Protein AF-A0A6G0I2S1-F1 (afdb_monomer)

Sequence (159 aa):
MVYVWTHRKRPMKTARWWSAAILLLGLAALGTDGRPNKEEFRSPPYRPVVRFRHKQDGIPESLRIKGFMGHNVYPGPCEHKYCGLGRHCVVNHETEQGECKCLDHCKPHYKPVCGSDGKLYQNHCELHRASCLRGHRITIMHSEECFYKGKSSCDLSLM

Foldseek 3Di:
DDDDDDDDDDDDDDDDDPVVVVVVVPPPPPPPPPDPDPPPCPPPPDDPPPPPPPPCPDDDPVPPDDDDDDDPPDQQQQRVDDQDAQWHWDQDPVVSHTDIAGDPDDDDDADWFQKPVLEIDRDPNRQRSVCRVVVHDIDTDPDCNSVVVVCVVPDDPPD

InterPro domains:
  IPR002350 Kazal domain [PF07648] (102-146)
  IPR002350 Kazal domain [PS51465] (94-148)
  IPR002350 Kazal domain [SM00280] (101-146)
  IPR036058 Kazal domain superfamily [SSF100895] (82-146)
  IPR050653 Protease Inhibitors and Growth Factor Antagonists [PTHR10913] (74-153)

Secondary structure (DSSP, 8-state):
---------------SSSSSSSSSSSSS-----------------------------PPPGGG----S-----PPPTTTT----TTEEEEE-TTT--EEEEE-S--------EEETTS-EESSHHHHHHHHHHHTS---EE--THHHHTTTTTSSSS--

Nearest PDB structures (foldseek):
  6jza-assembly1_A-2  TM=8.203E-01  e=3.899E-07  Mus musculus
  6maa-assembly1_A  TM=7.704E-01  e=2.077E-05  Mus musculus
  1ds3-assembly1_I  TM=8.354E-01  e=7.558E-03  Meleagris gallopavo
  1cso-assembly1_I  TM=8.491E-01  e=1.466E-02  Meleagris gallopavo
  1ds2-assembly1_I  TM=8.477E-01  e=1.788E-02  Meleagris gallopavo

Structure (mmCIF, N/CA/C/O backbone):
data_AF-A0A6G0I2S1-F1
#
_entry.id   AF-A0A6G0I2S1-F1
#
loop_
_atom_site.group_PDB
_atom_site.id
_atom_site.type_symbol
_atom_site.label_atom_id
_atom_site.label_alt_id
_atom_site.label_comp_id
_atom_site.label_asym_id
_atom_site.label_entity_id
_atom_site.label_seq_id
_atom_site.pdbx_PDB_ins_code
_atom_site.Cartn_x
_atom_site.Cartn_y
_atom_site.Cartn_z
_atom_site.occupancy
_atom_site.B_iso_or_equiv
_atom_site.auth_seq_id
_atom_site.auth_comp_id
_atom_site.auth_asym_id
_atom_site.auth_atom_id
_atom_site.pdbx_PDB_model_num
ATOM 1 N N . MET A 1 1 ? 22.630 105.124 8.855 1.00 36.66 1 MET A N 1
ATOM 2 C CA . MET A 1 1 ? 21.370 104.633 9.452 1.00 36.66 1 MET A CA 1
ATOM 3 C C . MET A 1 1 ? 20.553 103.957 8.355 1.00 36.66 1 MET A C 1
ATOM 5 O O . MET A 1 1 ? 20.357 104.589 7.332 1.00 36.66 1 MET A O 1
ATOM 9 N N . VAL A 1 2 ? 20.114 102.713 8.609 1.00 33.47 2 VAL A N 1
ATOM 10 C CA . VAL A 1 2 ? 19.051 101.935 7.915 1.00 33.47 2 VAL A CA 1
ATOM 11 C C . VAL A 1 2 ? 19.375 101.487 6.471 1.00 33.47 2 VAL A C 1
ATOM 13 O O . VAL A 1 2 ? 19.433 102.299 5.564 1.00 33.47 2 VAL A O 1
ATOM 16 N N . TYR A 1 3 ? 19.879 100.262 6.265 1.00 29.83 3 TYR A N 1
ATOM 17 C CA . TYR A 1 3 ? 19.172 98.983 6.016 1.00 29.83 3 TYR A CA 1
ATOM 18 C C . TYR A 1 3 ? 18.448 98.857 4.660 1.00 29.83 3 TYR A C 1
ATOM 20 O O . TYR A 1 3 ? 17.778 99.772 4.204 1.00 29.83 3 TYR A O 1
ATOM 28 N N . VAL A 1 4 ? 18.489 97.610 4.166 1.00 38.41 4 VAL A N 1
ATOM 29 C CA . VAL A 1 4 ? 17.602 96.941 3.189 1.00 38.41 4 VAL A CA 1
ATOM 30 C C . VAL A 1 4 ? 18.137 96.919 1.744 1.00 38.41 4 VAL A C 1
ATOM 32 O O . VAL A 1 4 ? 18.167 97.918 1.046 1.00 38.41 4 VAL A O 1
ATOM 35 N N . TRP A 1 5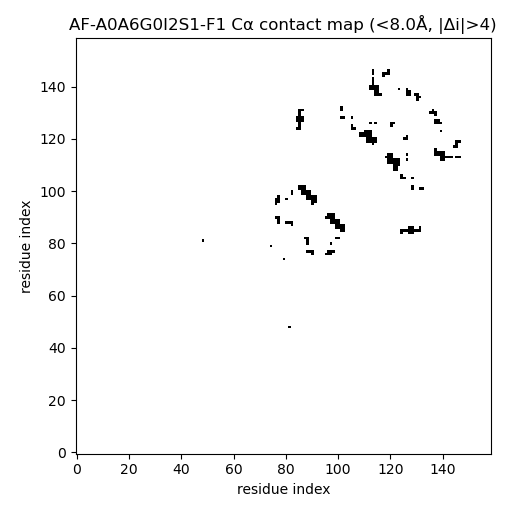 ? 18.802 95.825 1.348 1.00 31.95 5 TRP A N 1
ATOM 36 C CA . TRP A 1 5 ? 18.254 94.614 0.691 1.00 31.95 5 TRP A CA 1
ATOM 37 C C . TRP A 1 5 ? 17.993 94.806 -0.811 1.00 31.95 5 TRP A C 1
ATOM 39 O O . TRP A 1 5 ? 17.038 95.448 -1.222 1.00 31.95 5 TRP A O 1
ATOM 49 N N . THR A 1 6 ? 18.823 94.183 -1.646 1.00 41.12 6 THR A N 1
ATOM 50 C CA . THR A 1 6 ? 18.448 93.023 -2.480 1.00 41.12 6 THR A CA 1
ATOM 51 C C . THR A 1 6 ? 19.548 92.780 -3.508 1.00 41.12 6 THR A C 1
ATOM 53 O O . THR A 1 6 ? 19.664 93.456 -4.523 1.00 41.12 6 THR A O 1
ATOM 56 N N . HIS A 1 7 ? 20.369 91.762 -3.264 1.00 39.84 7 HIS A N 1
ATOM 57 C CA . HIS A 1 7 ? 21.227 91.206 -4.298 1.00 39.84 7 HIS A CA 1
ATOM 58 C C . HIS A 1 7 ? 20.912 89.722 -4.404 1.00 39.84 7 HIS A C 1
ATOM 60 O O . HIS A 1 7 ? 21.423 88.906 -3.638 1.00 39.84 7 HIS A O 1
ATOM 66 N N . ARG A 1 8 ? 20.061 89.346 -5.362 1.00 43.88 8 ARG A N 1
ATOM 67 C CA . ARG A 1 8 ? 20.102 87.979 -5.872 1.00 43.88 8 ARG A CA 1
ATOM 68 C C . ARG A 1 8 ? 19.814 87.935 -7.359 1.00 43.88 8 ARG A C 1
ATOM 70 O O . ARG A 1 8 ? 18.698 88.114 -7.833 1.00 43.88 8 ARG A O 1
ATOM 77 N N . LYS A 1 9 ? 20.921 87.715 -8.061 1.00 45.69 9 LYS A N 1
ATOM 78 C CA . LYS A 1 9 ? 21.038 87.397 -9.472 1.00 45.69 9 LYS A CA 1
ATOM 79 C C . LYS A 1 9 ? 20.132 86.223 -9.839 1.00 45.69 9 LYS A C 1
ATOM 81 O O . LYS A 1 9 ? 20.025 85.258 -9.087 1.00 45.69 9 LYS A O 1
ATOM 86 N N . ARG A 1 10 ? 19.573 86.295 -11.046 1.00 48.72 10 ARG A N 1
ATOM 87 C CA . ARG A 1 10 ? 19.112 85.135 -11.815 1.00 48.72 10 ARG A CA 1
ATOM 88 C C . ARG A 1 10 ? 20.328 84.270 -12.162 1.00 48.72 10 ARG A C 1
ATOM 90 O O . ARG A 1 10 ? 21.334 84.805 -12.630 1.00 48.72 10 ARG A O 1
ATOM 97 N N . PRO A 1 11 ? 20.264 82.962 -11.914 1.00 45.00 11 PRO A N 1
ATOM 98 C CA . PRO A 1 11 ? 20.630 81.991 -12.947 1.00 45.00 11 PRO A CA 1
ATOM 99 C C . PRO A 1 11 ? 19.719 80.748 -12.847 1.00 45.00 11 PRO A C 1
ATOM 101 O O . PRO A 1 11 ? 18.988 80.581 -11.884 1.00 45.00 11 PRO A O 1
ATOM 104 N N . MET A 1 12 ? 19.720 79.764 -13.729 1.00 43.94 12 MET A N 1
ATOM 105 C CA . MET A 1 12 ? 20.237 79.560 -15.075 1.00 43.94 12 MET A CA 1
ATOM 106 C C . MET A 1 12 ? 19.850 78.100 -15.345 1.00 43.94 12 MET A C 1
ATOM 108 O O . MET A 1 12 ? 20.165 77.234 -14.538 1.00 43.94 12 MET A O 1
ATOM 112 N N . LYS A 1 13 ? 19.206 77.860 -16.487 1.00 48.81 13 LYS A N 1
ATOM 113 C CA . LYS A 1 13 ? 19.205 76.591 -17.228 1.00 48.81 13 LYS A CA 1
ATOM 114 C C . LYS A 1 13 ? 18.717 75.346 -16.467 1.00 48.81 13 LYS A C 1
ATOM 116 O O . LYS A 1 13 ? 19.456 74.600 -15.833 1.00 48.81 13 LYS A O 1
ATOM 121 N N . THR A 1 14 ? 17.433 75.094 -16.695 1.00 56.50 14 THR A N 1
ATOM 122 C CA . THR A 1 14 ? 16.855 73.769 -16.938 1.00 56.50 14 THR A CA 1
ATOM 123 C C . THR A 1 14 ? 17.757 72.896 -17.833 1.00 56.50 14 THR A C 1
ATOM 125 O O . THR A 1 14 ? 18.549 73.414 -18.616 1.00 56.50 14 THR A O 1
ATOM 128 N N . ALA A 1 15 ? 17.573 71.574 -17.751 1.00 54.59 15 ALA A N 1
ATOM 129 C CA . ALA A 1 15 ? 18.174 70.541 -18.615 1.00 54.59 15 ALA A CA 1
ATOM 130 C C . ALA A 1 15 ? 19.464 69.851 -18.130 1.00 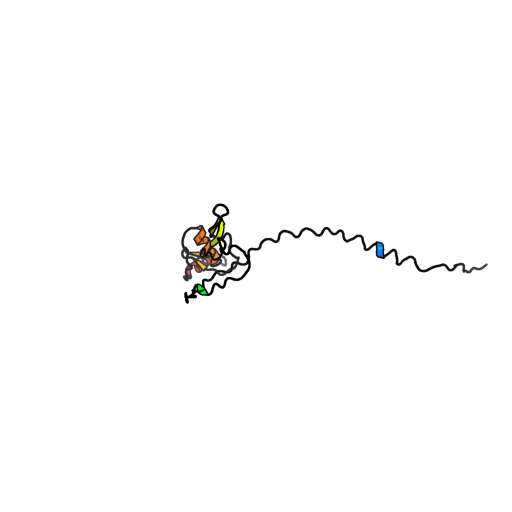54.59 15 ALA A C 1
ATOM 132 O O . ALA A 1 15 ? 20.362 69.578 -18.923 1.00 54.59 15 ALA A O 1
ATOM 133 N N . ARG A 1 16 ? 19.548 69.467 -16.846 1.00 56.38 16 ARG A N 1
ATOM 134 C CA . ARG A 1 16 ? 20.570 68.482 -16.433 1.00 56.38 16 ARG A CA 1
ATOM 135 C C . ARG A 1 16 ? 20.199 67.550 -15.279 1.00 56.38 16 ARG A C 1
ATOM 137 O O . ARG A 1 16 ? 21.093 67.093 -14.588 1.00 56.38 16 ARG A O 1
ATOM 144 N N . TRP A 1 17 ? 18.919 67.243 -15.059 1.00 50.88 17 TRP A N 1
ATOM 145 C CA . TRP A 1 17 ? 18.519 66.304 -13.988 1.00 50.88 17 TRP A CA 1
ATOM 146 C C . TRP A 1 17 ? 17.617 65.145 -14.415 1.00 50.88 17 TRP A C 1
ATOM 148 O O . TRP A 1 17 ? 17.334 64.277 -13.601 1.00 50.88 17 TRP A O 1
ATOM 158 N N . TRP A 1 18 ? 17.229 65.054 -15.688 1.00 43.34 18 TRP A N 1
ATOM 159 C CA . TRP A 1 18 ? 16.430 63.916 -16.164 1.00 43.34 18 TRP A CA 1
ATOM 160 C C . TRP A 1 18 ? 17.297 62.756 -16.677 1.00 43.34 18 TRP A C 1
ATOM 162 O O . TRP A 1 18 ? 16.849 61.617 -16.710 1.00 43.34 18 TRP A O 1
ATOM 172 N N . SER A 1 19 ? 18.566 63.009 -17.008 1.00 51.25 19 SER A N 1
ATOM 173 C CA . SER A 1 19 ? 19.499 61.991 -17.508 1.00 51.25 19 SER A CA 1
ATOM 174 C C . SER A 1 19 ? 20.229 61.202 -16.411 1.00 51.25 19 SER A C 1
ATOM 176 O O . SER A 1 19 ? 20.788 60.150 -16.701 1.00 51.25 19 SER A O 1
ATOM 178 N N . ALA A 1 20 ? 20.206 61.661 -15.154 1.00 53.75 20 ALA A N 1
ATOM 179 C CA . ALA A 1 20 ? 20.858 60.968 -14.034 1.00 53.75 20 ALA A CA 1
ATOM 180 C C . ALA A 1 20 ? 19.947 59.944 -13.327 1.00 53.75 20 ALA A C 1
ATOM 182 O O . ALA A 1 20 ? 20.447 59.025 -12.686 1.00 53.75 20 ALA A O 1
ATOM 183 N N . ALA A 1 21 ? 18.621 60.061 -13.466 1.00 52.72 21 ALA A N 1
ATOM 184 C CA . ALA A 1 21 ? 17.668 59.152 -12.822 1.00 52.72 21 ALA A CA 1
ATOM 185 C C . ALA A 1 21 ? 17.519 57.800 -13.550 1.00 52.72 21 ALA A C 1
ATOM 187 O O . ALA A 1 21 ? 17.146 56.809 -12.931 1.00 52.72 21 ALA A O 1
ATOM 188 N N . ILE A 1 22 ? 17.847 57.730 -14.845 1.00 55.00 22 ILE A N 1
ATOM 189 C CA . ILE A 1 22 ? 17.691 56.499 -15.642 1.00 55.00 22 ILE A CA 1
ATOM 190 C C . ILE A 1 22 ? 18.873 55.532 -15.432 1.00 55.00 22 ILE A C 1
ATOM 192 O O . ILE A 1 22 ? 18.701 54.322 -15.527 1.00 55.00 22 ILE A O 1
ATOM 196 N N . LEU A 1 23 ? 20.058 56.030 -15.061 1.00 54.53 23 LEU A N 1
ATOM 197 C CA . LEU A 1 23 ? 21.255 55.195 -14.876 1.00 54.53 23 LEU A CA 1
ATOM 198 C C . LEU A 1 23 ? 21.385 54.555 -13.479 1.00 54.53 23 LEU A C 1
ATOM 200 O O . LEU A 1 23 ? 22.251 53.706 -13.295 1.00 54.53 23 LEU A O 1
ATOM 204 N N . LEU A 1 24 ? 20.528 54.903 -12.508 1.00 52.91 24 LEU A N 1
ATOM 205 C CA . LEU A 1 24 ? 20.561 54.328 -11.149 1.00 52.91 24 LEU A CA 1
ATOM 206 C C . LEU A 1 24 ? 19.469 53.278 -10.866 1.00 52.91 24 LEU A C 1
ATOM 208 O O . LEU A 1 24 ? 19.533 52.612 -9.839 1.00 52.91 24 LEU A O 1
ATOM 212 N N . LEU A 1 25 ? 18.523 53.051 -11.786 1.00 53.12 25 LEU A N 1
ATOM 213 C CA . LEU A 1 25 ? 17.559 51.935 -11.714 1.00 53.12 25 LEU A CA 1
ATOM 214 C C . LEU A 1 25 ? 18.004 50.698 -12.525 1.00 53.12 25 LEU A C 1
ATOM 216 O O . LEU A 1 25 ? 17.212 49.793 -12.762 1.00 53.12 25 LEU A O 1
ATOM 220 N N . GLY A 1 26 ? 19.267 50.649 -12.963 1.00 53.22 26 GLY A N 1
ATOM 221 C CA . GLY A 1 26 ? 19.833 49.562 -13.776 1.00 53.22 26 GLY A CA 1
ATOM 222 C C . GLY A 1 26 ? 20.812 48.637 -13.042 1.00 53.22 26 GLY A C 1
ATOM 223 O O . GLY A 1 26 ? 21.567 47.930 -13.700 1.00 53.22 26 GLY A O 1
ATOM 224 N N . LEU A 1 27 ? 20.853 48.658 -11.703 1.00 56.78 27 LEU A N 1
ATOM 225 C CA . LEU A 1 27 ? 21.794 47.873 -10.880 1.00 56.78 27 LEU A CA 1
ATOM 226 C C . LEU A 1 27 ? 21.096 47.033 -9.790 1.00 56.78 27 LEU A C 1
ATOM 228 O O . LEU A 1 27 ? 21.613 46.874 -8.690 1.00 56.78 27 LEU A O 1
ATOM 232 N N . ALA A 1 28 ? 19.924 46.468 -10.092 1.00 51.28 28 ALA A N 1
ATOM 233 C CA . ALA A 1 28 ? 19.259 45.488 -9.220 1.00 51.28 28 ALA A CA 1
ATOM 234 C C . ALA A 1 28 ? 18.652 44.298 -9.992 1.00 51.28 28 ALA A C 1
ATOM 236 O O . ALA A 1 28 ? 17.669 43.712 -9.555 1.00 51.28 28 ALA A O 1
ATOM 237 N N . ALA A 1 29 ? 19.230 43.932 -11.142 1.00 54.31 29 ALA A N 1
ATOM 238 C CA . ALA A 1 29 ? 18.809 42.767 -11.934 1.00 54.31 29 ALA A CA 1
ATOM 239 C C . ALA A 1 29 ? 19.919 41.710 -12.090 1.00 54.31 29 ALA A C 1
ATOM 241 O O . ALA A 1 29 ? 19.950 40.968 -13.064 1.00 54.31 29 ALA A O 1
ATOM 242 N N . LEU A 1 30 ? 20.830 41.623 -11.116 1.00 56.22 30 LEU A N 1
ATOM 243 C CA . LEU A 1 30 ? 21.598 40.400 -10.858 1.00 56.22 30 LEU A CA 1
ATOM 244 C C . LEU A 1 30 ? 21.077 39.765 -9.565 1.00 56.22 30 LEU A C 1
ATOM 246 O O . LEU A 1 30 ? 21.818 39.507 -8.621 1.00 56.22 30 LEU A O 1
ATOM 250 N N . GLY A 1 31 ? 19.759 39.562 -9.516 1.00 44.69 31 GLY A N 1
ATOM 251 C CA . GLY A 1 31 ? 19.173 38.556 -8.648 1.00 44.69 31 GLY A CA 1
ATOM 252 C C . GLY A 1 31 ? 19.538 37.204 -9.239 1.00 44.69 31 GLY A C 1
ATOM 253 O O . GLY A 1 31 ? 19.137 36.878 -10.352 1.00 44.69 31 GLY A O 1
ATOM 254 N N . THR A 1 32 ? 20.365 36.448 -8.529 1.00 51.31 32 THR A N 1
ATOM 255 C CA . THR A 1 32 ? 20.582 35.030 -8.788 1.00 51.31 32 THR A CA 1
ATOM 256 C C . THR A 1 32 ? 19.230 34.329 -8.685 1.00 51.31 32 THR A C 1
ATOM 258 O O . THR A 1 32 ? 18.790 34.025 -7.575 1.00 51.31 32 THR A O 1
ATOM 261 N N . ASP A 1 33 ? 18.553 34.100 -9.809 1.00 49.12 33 ASP A N 1
ATOM 262 C CA . ASP A 1 33 ? 17.413 33.194 -9.823 1.00 49.12 33 ASP A CA 1
ATOM 263 C C . ASP A 1 33 ? 17.949 31.804 -9.505 1.00 49.12 33 ASP A C 1
ATOM 265 O O . ASP A 1 33 ? 18.636 31.145 -10.293 1.00 49.12 33 ASP A O 1
ATOM 269 N N . GLY A 1 34 ? 17.709 31.418 -8.254 1.00 47.47 34 GLY A N 1
ATOM 270 C CA . GLY A 1 34 ? 17.994 30.104 -7.736 1.00 47.47 34 GLY A CA 1
ATOM 271 C C . GLY A 1 34 ? 17.397 29.070 -8.675 1.00 47.47 34 GLY A C 1
ATOM 272 O O . GLY A 1 34 ? 16.212 29.090 -8.995 1.00 47.47 34 GLY A O 1
ATOM 273 N N . ARG A 1 35 ? 18.260 28.152 -9.103 1.00 43.84 35 ARG A N 1
ATOM 274 C CA . ARG A 1 35 ? 17.905 26.882 -9.727 1.00 43.84 35 ARG A CA 1
ATOM 275 C C . ARG A 1 35 ? 16.650 26.329 -9.028 1.00 43.84 35 ARG A C 1
ATOM 277 O O . ARG A 1 35 ? 16.736 26.077 -7.822 1.00 43.84 35 ARG A O 1
ATOM 284 N N . PRO A 1 36 ? 15.507 26.160 -9.719 1.00 45.06 36 PRO A N 1
ATOM 285 C CA . PRO A 1 36 ? 14.329 25.596 -9.088 1.00 45.06 36 PRO A CA 1
ATOM 286 C C . PRO A 1 36 ? 14.715 24.217 -8.559 1.00 45.06 36 PRO A C 1
ATOM 288 O O . PRO A 1 36 ? 15.302 23.391 -9.266 1.00 45.06 36 PRO A O 1
ATOM 291 N N . ASN A 1 37 ? 14.485 24.043 -7.260 1.00 43.19 37 ASN A N 1
ATOM 292 C CA . ASN A 1 37 ? 14.694 22.798 -6.547 1.00 43.19 37 ASN A CA 1
ATOM 293 C C . ASN A 1 37 ? 13.981 21.688 -7.328 1.00 43.19 37 ASN A C 1
ATOM 295 O O . ASN A 1 37 ? 12.873 21.914 -7.818 1.00 43.19 37 ASN A O 1
ATOM 299 N N . LYS A 1 38 ? 14.651 20.539 -7.492 1.00 44.16 38 LYS A N 1
ATOM 300 C CA . LYS A 1 38 ? 14.089 19.355 -8.145 1.00 44.16 38 LYS A CA 1
ATOM 301 C C . LYS A 1 38 ? 12.684 19.171 -7.600 1.00 44.16 38 LYS A C 1
ATOM 303 O O . LYS A 1 38 ? 12.529 18.952 -6.401 1.00 44.16 38 LYS A O 1
ATOM 308 N N . GLU A 1 39 ? 11.697 19.307 -8.479 1.00 40.06 39 GLU A N 1
ATOM 309 C CA . GLU A 1 39 ? 10.331 18.941 -8.169 1.00 40.06 39 GLU A CA 1
ATOM 310 C C . GLU A 1 39 ? 10.394 17.549 -7.560 1.00 40.06 39 GLU A C 1
ATOM 312 O O . GLU A 1 39 ? 10.843 16.583 -8.184 1.00 40.06 39 GLU A O 1
ATOM 317 N N . GLU A 1 40 ? 10.042 17.489 -6.283 1.00 48.59 40 GLU A N 1
ATOM 318 C CA . GLU A 1 40 ? 9.763 16.248 -5.608 1.00 48.59 40 GLU A CA 1
ATOM 319 C C . GLU A 1 40 ? 8.744 15.546 -6.490 1.00 48.59 40 GLU A C 1
ATOM 321 O O . GLU A 1 40 ? 7.623 16.034 -6.660 1.00 48.59 40 GLU A O 1
ATOM 326 N N . PHE A 1 41 ? 9.186 14.469 -7.141 1.00 46.12 41 PHE A N 1
ATOM 327 C CA . PHE A 1 41 ? 8.369 13.604 -7.970 1.00 46.12 41 PHE A CA 1
ATOM 328 C C . PHE A 1 41 ? 7.319 13.000 -7.045 1.00 46.12 41 PHE A C 1
ATOM 330 O O . PHE A 1 41 ? 7.460 11.903 -6.509 1.00 46.12 41 PHE A O 1
ATOM 337 N N . ARG A 1 42 ? 6.273 13.780 -6.779 1.00 47.53 42 ARG A N 1
ATOM 338 C CA . ARG A 1 42 ? 5.072 13.334 -6.117 1.00 47.53 42 ARG A CA 1
ATOM 339 C C . ARG A 1 42 ? 4.442 12.414 -7.134 1.00 47.53 42 ARG A C 1
ATOM 341 O O . ARG A 1 42 ? 3.742 12.866 -8.040 1.00 47.53 42 ARG A O 1
ATOM 348 N N . SER A 1 43 ? 4.783 11.136 -7.001 1.00 54.31 43 SER A N 1
ATOM 349 C CA . SER A 1 43 ? 4.222 10.042 -7.770 1.00 54.31 43 SER A CA 1
ATOM 350 C C . SER A 1 43 ? 2.736 10.319 -7.977 1.00 54.31 43 SER A C 1
ATOM 352 O O . SER A 1 43 ? 2.049 10.672 -7.005 1.00 54.31 43 SER A O 1
ATOM 354 N N . PRO A 1 44 ? 2.236 10.234 -9.221 1.00 62.03 44 PRO A N 1
ATOM 355 C CA . PRO A 1 44 ? 0.847 10.541 -9.503 1.00 62.03 44 PRO A CA 1
ATOM 356 C C . PRO A 1 44 ? -0.049 9.747 -8.546 1.00 62.03 44 PRO A C 1
ATOM 358 O O . PRO A 1 44 ? 0.296 8.618 -8.177 1.00 62.03 44 PRO A O 1
ATOM 361 N N . PRO A 1 45 ? -1.175 10.329 -8.094 1.00 53.97 45 PRO A N 1
ATOM 362 C CA . PRO A 1 45 ? -2.036 9.681 -7.120 1.00 53.97 45 PRO A CA 1
ATOM 363 C C . PRO A 1 45 ? -2.386 8.287 -7.627 1.00 53.97 45 PRO A C 1
ATOM 365 O O . PRO A 1 45 ? -2.910 8.154 -8.734 1.00 53.97 45 PRO A O 1
ATOM 368 N N . TYR A 1 46 ? -2.084 7.268 -6.815 1.00 60.28 46 TYR A N 1
ATOM 369 C CA . TYR A 1 46 ? -2.481 5.891 -7.078 1.00 60.28 46 TYR A CA 1
ATOM 370 C C . TYR A 1 46 ? -3.968 5.880 -7.432 1.00 60.28 46 TYR A C 1
ATOM 372 O O . TYR A 1 46 ? -4.833 6.108 -6.581 1.00 60.28 46 TYR A O 1
ATOM 380 N N . ARG A 1 47 ? -4.255 5.665 -8.716 1.00 61.66 47 ARG A N 1
ATOM 381 C CA . ARG A 1 47 ? -5.585 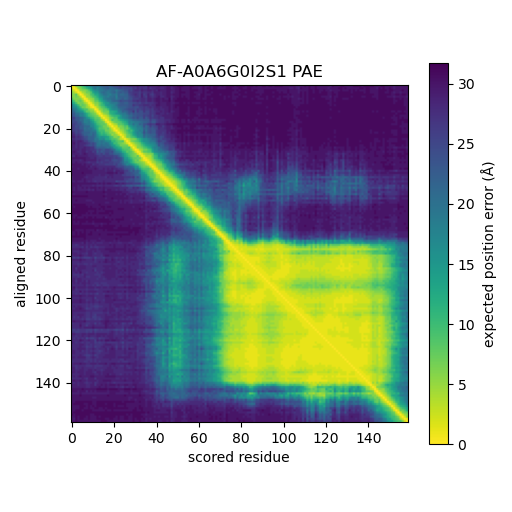5.312 -9.184 1.00 61.66 47 ARG A CA 1
ATOM 382 C C . ARG A 1 47 ? -5.633 3.793 -9.133 1.00 61.66 47 ARG A C 1
ATOM 384 O O . ARG A 1 47 ? -4.869 3.156 -9.861 1.00 61.66 47 ARG A O 1
ATOM 391 N N . PRO A 1 48 ? -6.482 3.197 -8.280 1.00 48.22 48 PRO A N 1
ATOM 392 C CA . PRO A 1 48 ? -6.713 1.770 -8.355 1.00 48.22 48 PRO A CA 1
ATOM 393 C C . PRO A 1 48 ? -7.168 1.467 -9.779 1.00 48.22 48 PRO A C 1
ATOM 395 O O . PRO A 1 48 ? -8.162 2.031 -10.242 1.00 48.22 48 PRO A O 1
ATOM 398 N N . VAL A 1 49 ? -6.447 0.592 -10.480 1.00 58.34 49 VAL A N 1
ATOM 399 C CA . VAL A 1 49 ? -6.954 -0.010 -11.713 1.00 58.34 49 VAL A CA 1
ATOM 400 C C . VAL A 1 49 ? -8.067 -0.958 -11.280 1.00 58.34 49 VAL A C 1
ATOM 402 O O . VAL A 1 49 ? -7.861 -2.151 -11.060 1.00 58.34 49 VAL A O 1
ATOM 405 N N . VAL A 1 50 ? -9.254 -0.393 -11.054 1.00 52.97 50 VAL A N 1
ATOM 406 C CA . VAL A 1 50 ? -10.488 -1.160 -10.977 1.00 52.97 50 VAL A CA 1
ATOM 407 C C . VAL A 1 50 ? -10.660 -1.785 -12.346 1.00 52.97 50 VAL A C 1
ATOM 409 O O . VAL A 1 50 ? -10.915 -1.108 -13.340 1.00 52.97 50 VAL A O 1
ATOM 412 N N . ARG A 1 51 ? -10.452 -3.098 -12.405 1.00 48.62 51 ARG A N 1
ATOM 413 C CA . ARG A 1 51 ? -10.786 -3.881 -13.582 1.00 48.62 51 ARG A CA 1
ATOM 414 C C . ARG A 1 51 ? -12.307 -3.816 -13.701 1.00 48.62 51 ARG A C 1
ATOM 416 O O . ARG A 1 51 ? -13.011 -4.578 -13.040 1.00 48.62 51 ARG A O 1
ATOM 423 N N . PHE A 1 52 ? -12.827 -2.906 -14.524 1.00 42.06 52 PHE A N 1
ATOM 424 C CA . PHE A 1 52 ? -14.119 -3.162 -15.142 1.00 42.06 52 PHE A CA 1
ATOM 425 C C . PHE A 1 52 ? -13.958 -4.529 -15.797 1.00 42.06 52 PHE A C 1
ATOM 427 O O . PHE A 1 52 ? -12.997 -4.744 -16.542 1.00 42.06 52 PHE A O 1
ATOM 434 N N . ARG A 1 53 ? -14.796 -5.499 -15.415 1.00 44.94 53 ARG A N 1
ATOM 435 C CA . ARG A 1 53 ? -14.853 -6.782 -16.110 1.00 44.94 53 ARG A CA 1
ATOM 436 C C . ARG A 1 53 ? -15.147 -6.445 -17.569 1.00 44.94 53 ARG A C 1
ATOM 438 O O . ARG A 1 53 ? -16.298 -6.211 -17.916 1.00 44.94 53 ARG A O 1
ATOM 445 N N . HIS A 1 54 ? -14.109 -6.365 -18.396 1.00 49.44 54 HIS A N 1
ATOM 446 C CA . HIS A 1 54 ? -14.260 -6.378 -19.836 1.00 49.44 54 HIS A CA 1
ATOM 447 C C . HIS A 1 54 ? -14.836 -7.751 -20.139 1.00 49.44 54 HIS A C 1
ATOM 449 O O . HIS A 1 54 ? -14.124 -8.756 -20.138 1.00 49.44 54 HIS A O 1
ATOM 455 N N . LYS A 1 55 ? -16.156 -7.788 -20.321 1.00 43.22 55 LYS A N 1
ATOM 456 C CA . LYS A 1 55 ? -16.779 -8.787 -21.168 1.00 43.22 55 LYS A CA 1
ATOM 457 C C . LYS A 1 55 ? -15.967 -8.744 -22.462 1.00 43.22 55 LYS A C 1
ATOM 459 O O . LYS A 1 55 ? -15.799 -7.671 -23.039 1.00 43.22 55 LYS A O 1
ATOM 464 N N . GLN A 1 56 ? -15.314 -9.849 -22.803 1.00 53.47 56 GLN A N 1
ATOM 465 C CA . GLN A 1 56 ? -14.577 -9.976 -24.055 1.00 53.47 56 GLN A CA 1
ATOM 466 C C . GLN A 1 56 ? -15.603 -10.012 -25.184 1.00 53.47 56 GLN A C 1
ATOM 468 O O . GLN A 1 56 ? -15.913 -11.063 -25.729 1.00 53.47 56 GLN A O 1
ATOM 473 N N . ASP A 1 57 ? -16.180 -8.854 -25.482 1.00 50.81 57 ASP A N 1
ATOM 474 C CA . ASP A 1 57 ? -16.915 -8.652 -26.711 1.00 50.81 57 ASP A CA 1
ATOM 475 C C . ASP A 1 57 ? -15.831 -8.531 -27.789 1.00 50.81 57 ASP A C 1
ATOM 477 O O . ASP A 1 57 ? -15.029 -7.594 -27.802 1.00 50.81 57 ASP A O 1
ATOM 481 N N . GLY A 1 58 ? -15.701 -9.602 -28.576 1.00 52.72 58 GLY A N 1
ATOM 482 C CA . GLY A 1 58 ? -14.631 -9.804 -29.541 1.00 52.72 58 GLY A CA 1
ATOM 483 C C . GLY A 1 58 ? -14.479 -8.621 -30.489 1.00 52.72 58 GLY A C 1
ATOM 484 O O . GLY A 1 58 ? -15.400 -8.280 -31.227 1.00 52.72 58 GLY A O 1
ATOM 485 N N . ILE A 1 59 ? -13.289 -8.027 -30.496 1.00 52.88 59 ILE A N 1
ATOM 486 C CA . ILE A 1 59 ? -12.862 -7.120 -31.557 1.00 52.88 59 ILE A CA 1
ATOM 487 C C . ILE A 1 59 ? -11.914 -7.925 -32.459 1.00 52.88 59 ILE A C 1
ATOM 489 O O . ILE A 1 59 ? -10.925 -8.455 -31.945 1.00 52.88 59 ILE A O 1
ATOM 493 N N . PRO A 1 60 ? -12.187 -8.057 -33.772 1.00 49.25 60 PRO A N 1
ATOM 494 C CA . PRO A 1 60 ? -11.317 -8.796 -34.678 1.00 49.25 60 PRO A CA 1
ATOM 495 C C . PRO A 1 60 ? -9.986 -8.059 -34.877 1.00 49.25 60 PRO A C 1
ATOM 497 O O . PRO A 1 60 ? -9.956 -6.831 -34.990 1.00 49.25 60 PRO A O 1
ATOM 500 N N . GLU A 1 61 ? -8.888 -8.813 -34.990 1.00 58.66 61 GLU A N 1
ATOM 501 C CA . GLU A 1 61 ? -7.511 -8.320 -35.198 1.00 58.66 61 GLU A CA 1
ATOM 502 C C . GLU A 1 61 ? -7.326 -7.409 -36.433 1.00 58.66 61 GLU A C 1
ATOM 504 O O . GLU A 1 61 ? -6.283 -6.773 -36.589 1.00 58.66 61 GLU A O 1
ATOM 509 N N . SER A 1 62 ? -8.335 -7.290 -37.298 1.00 56.53 62 SER A N 1
ATOM 510 C CA . SER A 1 62 ? -8.295 -6.533 -38.551 1.00 56.53 62 SER A CA 1
ATOM 511 C C . SER A 1 62 ? -8.470 -5.014 -38.414 1.00 56.53 62 SER A C 1
ATOM 513 O O . SER A 1 62 ? -8.228 -4.301 -39.384 1.00 56.53 62 SER A O 1
ATOM 515 N N . LEU A 1 63 ? -8.849 -4.482 -37.243 1.00 54.50 63 LEU A N 1
ATOM 516 C CA . LEU A 1 63 ? -8.983 -3.026 -37.022 1.00 54.50 63 LEU A CA 1
ATOM 517 C C . LEU A 1 63 ? -7.686 -2.340 -36.558 1.00 54.50 63 LEU A C 1
ATOM 519 O O . LEU A 1 63 ? -7.679 -1.143 -36.267 1.00 54.50 63 LEU A O 1
ATOM 523 N N . ARG A 1 64 ? -6.562 -3.066 -36.526 1.00 55.47 64 ARG A N 1
ATOM 524 C CA . ARG A 1 64 ? -5.232 -2.497 -36.273 1.00 55.47 64 ARG A CA 1
ATOM 525 C C . ARG A 1 64 ? -4.738 -1.754 -37.521 1.00 55.47 64 ARG A C 1
ATOM 527 O O . ARG A 1 64 ? -3.863 -2.225 -38.242 1.00 55.47 64 ARG A O 1
ATOM 534 N N . ILE A 1 65 ? -5.331 -0.594 -37.798 1.00 62.03 65 ILE A N 1
ATOM 535 C CA . ILE A 1 65 ? -4.913 0.293 -38.886 1.00 62.03 65 ILE A CA 1
ATOM 536 C C . ILE A 1 65 ? -3.453 0.709 -38.636 1.00 62.03 65 ILE A C 1
ATOM 538 O O . ILE A 1 65 ? -3.132 1.360 -37.643 1.00 62.03 65 ILE A O 1
ATOM 542 N N . LYS A 1 66 ? -2.554 0.302 -39.541 1.00 65.62 66 LYS A N 1
ATOM 543 C CA . LYS A 1 66 ? -1.172 0.795 -39.638 1.00 65.62 66 LYS A CA 1
ATOM 544 C C . LYS A 1 66 ? -1.203 2.278 -40.025 1.00 65.62 66 LYS A C 1
ATOM 546 O O . LYS A 1 66 ? -1.633 2.601 -41.128 1.00 65.62 66 LYS A O 1
ATOM 551 N N . GLY A 1 67 ? -0.694 3.157 -39.160 1.00 46.19 67 GLY A N 1
ATOM 552 C CA . GLY A 1 67 ? -0.515 4.579 -39.467 1.00 46.19 67 GLY A CA 1
ATOM 553 C C . GLY A 1 67 ? 0.441 5.311 -38.515 1.00 46.19 67 GLY A C 1
ATOM 554 O O . GLY A 1 67 ? 0.040 5.693 -37.427 1.00 46.19 67 GLY A O 1
ATOM 555 N N . PHE A 1 68 ? 1.689 5.494 -38.973 1.00 54.31 68 PHE A N 1
ATOM 556 C CA . PHE A 1 68 ? 2.614 6.629 -38.752 1.00 54.31 68 PHE A CA 1
ATOM 557 C C . PHE A 1 68 ? 2.957 7.141 -37.329 1.00 54.31 68 PHE A C 1
ATOM 559 O O . PHE A 1 68 ? 2.359 8.087 -36.837 1.00 54.31 68 PHE A O 1
ATOM 566 N N . MET A 1 69 ? 4.020 6.590 -36.723 1.00 49.66 69 MET A N 1
ATOM 567 C CA . MET A 1 69 ? 5.380 7.160 -36.507 1.00 49.66 69 MET A CA 1
ATOM 568 C C . MET A 1 69 ? 6.094 6.324 -35.423 1.00 49.66 69 MET A C 1
ATOM 570 O O . MET A 1 69 ? 5.496 5.928 -34.428 1.00 49.66 69 MET A O 1
ATOM 574 N N . GLY A 1 70 ? 7.350 5.953 -35.677 1.00 55.09 70 GLY A N 1
ATOM 575 C CA . GLY A 1 70 ? 8.059 4.873 -34.987 1.00 55.09 70 GLY A CA 1
ATOM 576 C C . GLY A 1 70 ? 8.376 5.116 -33.510 1.00 55.09 70 GLY A C 1
ATOM 577 O O . GLY A 1 70 ? 9.292 5.860 -33.185 1.00 55.09 70 GLY A O 1
ATOM 578 N N . HIS A 1 71 ? 7.7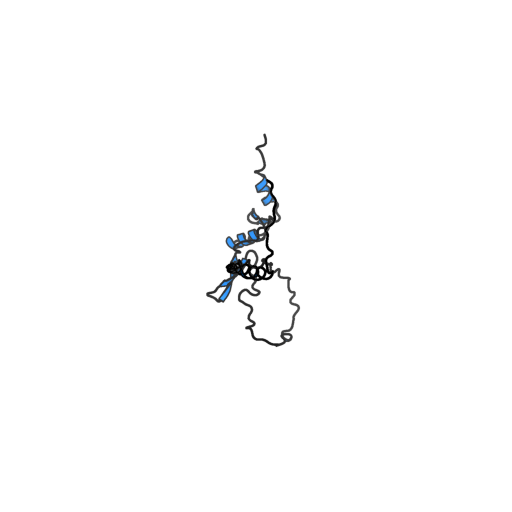17 4.354 -32.642 1.00 54.66 71 HIS A N 1
ATOM 579 C CA . HIS A 1 71 ? 8.236 3.948 -31.338 1.00 54.66 71 HIS A CA 1
ATOM 580 C C . HIS A 1 71 ? 7.970 2.448 -31.180 1.00 54.66 71 HIS A C 1
ATOM 582 O O . HIS A 1 71 ? 6.933 1.963 -31.630 1.00 54.66 71 HIS A O 1
ATOM 588 N N . ASN A 1 72 ? 8.911 1.700 -30.596 1.00 57.44 72 ASN A N 1
ATOM 589 C CA . ASN A 1 72 ? 8.718 0.290 -30.249 1.00 57.44 72 ASN A CA 1
ATOM 590 C C . ASN A 1 72 ? 7.402 0.141 -29.465 1.00 57.44 72 ASN A C 1
ATOM 592 O O . ASN A 1 72 ? 7.324 0.551 -28.312 1.00 57.44 72 ASN A O 1
ATOM 596 N N . VAL A 1 73 ? 6.363 -0.422 -30.094 1.00 63.00 73 VAL A N 1
ATOM 597 C CA . VAL A 1 73 ? 5.021 -0.607 -29.505 1.00 63.00 73 VAL A CA 1
ATOM 598 C C . VAL A 1 73 ? 5.019 -1.859 -28.625 1.00 63.00 73 VAL A C 1
ATOM 600 O O . VAL A 1 73 ? 4.188 -2.751 -28.788 1.00 63.00 73 VAL A O 1
ATOM 603 N N . TYR A 1 74 ? 6.001 -1.971 -27.736 1.00 73.31 74 TYR A N 1
ATOM 604 C CA . TYR A 1 74 ? 5.952 -2.941 -26.655 1.00 73.31 74 TYR A CA 1
ATOM 605 C C . TYR A 1 74 ? 5.567 -2.183 -25.389 1.00 73.31 74 TYR A C 1
ATOM 607 O O . TYR A 1 74 ? 6.311 -1.283 -24.998 1.00 73.31 74 TYR A O 1
ATOM 615 N N . PRO A 1 75 ? 4.405 -2.491 -24.780 1.00 82.38 75 PRO A N 1
ATOM 616 C CA . PRO A 1 75 ? 4.052 -1.903 -23.499 1.00 82.38 75 PRO A CA 1
ATOM 617 C C . PRO A 1 75 ? 5.186 -2.182 -22.511 1.00 82.38 75 PRO A C 1
ATOM 619 O O . PRO A 1 75 ? 5.706 -3.300 -22.457 1.00 82.38 75 PRO A O 1
ATOM 622 N N . GLY A 1 76 ? 5.599 -1.151 -21.775 1.00 88.94 76 GLY A N 1
ATOM 623 C CA . GLY A 1 76 ? 6.693 -1.254 -20.818 1.00 88.94 76 GLY A CA 1
ATOM 624 C C . GLY A 1 76 ? 6.434 -2.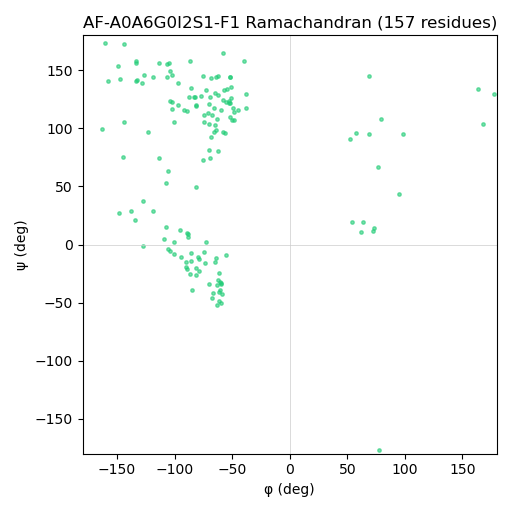331 -19.751 1.00 88.94 76 GLY A C 1
ATOM 625 O O . GLY A 1 76 ? 5.296 -2.753 -19.545 1.00 88.94 76 GLY A O 1
ATOM 626 N N . PRO A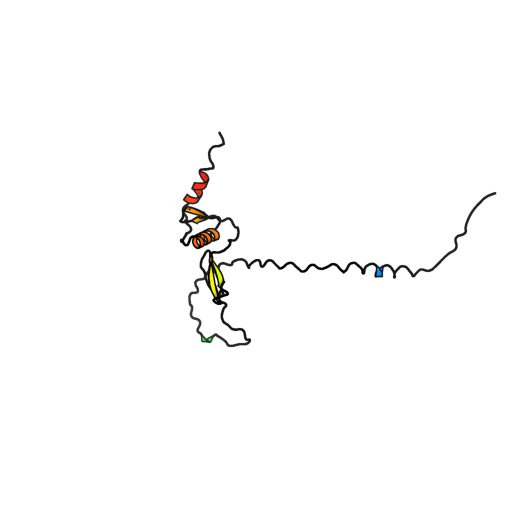 1 77 ? 7.450 -2.766 -18.989 1.00 92.94 77 PRO A N 1
ATOM 627 C CA . PRO A 1 77 ? 7.341 -3.947 -18.120 1.00 92.94 77 PRO A CA 1
ATOM 628 C C . PRO A 1 77 ? 6.273 -3.858 -17.011 1.00 92.94 77 PRO A C 1
ATOM 630 O O . PRO A 1 77 ? 5.777 -4.879 -16.526 1.00 92.94 77 PRO A O 1
ATOM 633 N N . CYS A 1 78 ? 5.913 -2.638 -16.606 1.00 96.00 78 CYS A N 1
ATOM 634 C CA . CYS A 1 78 ? 4.818 -2.357 -15.673 1.00 96.00 78 CYS A CA 1
ATOM 635 C C . CYS A 1 78 ? 3.566 -1.779 -16.346 1.00 96.00 78 CYS A C 1
ATOM 637 O O . CYS A 1 78 ? 2.546 -1.572 -15.685 1.00 96.00 78 CYS A O 1
ATOM 639 N N . GLU A 1 79 ? 3.619 -1.524 -17.648 1.00 93.81 79 GLU A N 1
ATOM 640 C CA . GLU A 1 79 ? 2.493 -1.016 -18.411 1.00 93.81 79 GLU A CA 1
ATOM 641 C C . GLU A 1 79 ? 1.432 -2.118 -18.525 1.00 93.81 79 GLU A C 1
ATOM 643 O O . GLU A 1 79 ? 1.698 -3.238 -18.954 1.00 93.81 79 GLU A O 1
ATOM 648 N N . HIS A 1 80 ? 0.227 -1.829 -18.030 1.00 89.81 80 HIS A N 1
ATOM 649 C CA . HIS A 1 80 ? -0.887 -2.781 -17.894 1.00 89.81 80 HIS A CA 1
ATOM 650 C C . HIS A 1 80 ? -0.647 -3.990 -16.962 1.00 89.81 80 HIS A C 1
ATOM 652 O O . HIS A 1 80 ? -1.489 -4.892 -16.903 1.00 89.81 80 HIS A O 1
ATOM 658 N N . LYS A 1 81 ? 0.434 -4.011 -16.168 1.00 93.50 81 LYS A N 1
ATOM 659 C CA . LYS A 1 81 ? 0.686 -5.081 -15.189 1.00 93.50 81 LYS A CA 1
ATOM 660 C C . LYS A 1 81 ? -0.108 -4.860 -13.898 1.00 93.50 81 LYS A C 1
ATOM 662 O O . LYS A 1 81 ? 0.072 -3.869 -13.195 1.00 93.50 81 LYS A O 1
ATOM 667 N N . TYR A 1 82 ? -0.971 -5.814 -13.549 1.00 94.94 82 TYR A N 1
ATOM 668 C CA . TYR A 1 82 ? -1.764 -5.774 -12.316 1.00 94.94 82 TYR A CA 1
ATOM 669 C C . TYR A 1 82 ? -1.112 -6.596 -11.197 1.00 94.94 82 TYR A C 1
ATOM 671 O O . TYR A 1 82 ? -0.957 -7.807 -11.328 1.00 94.94 82 TYR A O 1
ATOM 679 N N . CYS A 1 83 ? -0.786 -5.947 -10.075 1.00 96.19 83 CYS A N 1
ATOM 680 C CA . CYS A 1 83 ? -0.104 -6.574 -8.934 1.00 96.19 83 CYS A CA 1
ATOM 681 C C . CYS A 1 83 ? -1.017 -6.963 -7.761 1.00 96.19 83 CYS A C 1
ATOM 683 O O . CYS A 1 83 ? -0.533 -7.470 -6.752 1.00 96.19 83 CYS A O 1
ATOM 685 N N . GLY A 1 84 ? -2.330 -6.753 -7.866 1.00 95.38 84 GLY A N 1
ATOM 686 C CA . GLY A 1 84 ? -3.246 -6.998 -6.752 1.00 95.38 84 GLY A CA 1
ATOM 687 C C . GLY A 1 84 ? -3.222 -5.904 -5.683 1.00 95.38 84 GLY A C 1
ATOM 688 O O . GLY A 1 84 ? -2.562 -4.874 -5.807 1.00 95.38 84 GLY A O 1
ATOM 689 N N . LEU A 1 85 ? -3.995 -6.129 -4.623 1.00 96.31 85 LEU A N 1
ATOM 690 C CA . LEU A 1 85 ? -4.167 -5.171 -3.534 1.00 96.31 85 LEU A CA 1
ATOM 691 C C . LEU A 1 85 ? -2.928 -5.135 -2.630 1.00 96.31 85 LEU A C 1
ATOM 693 O O . LEU A 1 85 ? -2.288 -6.164 -2.391 1.00 96.31 85 LEU A O 1
ATOM 697 N N . GLY A 1 86 ? -2.606 -3.944 -2.116 1.00 97.12 86 GLY A N 1
ATOM 698 C CA . GLY A 1 86 ? -1.463 -3.737 -1.219 1.00 97.12 86 GLY A CA 1
ATOM 699 C C . GLY A 1 86 ? -0.098 -3.814 -1.906 1.00 97.12 86 GLY A C 1
ATOM 700 O O . GLY A 1 86 ? 0.918 -3.901 -1.219 1.00 97.12 86 GLY A O 1
ATOM 701 N N . ARG A 1 87 ? -0.071 -3.817 -3.245 1.00 98.06 87 ARG A N 1
ATOM 702 C CA . ARG A 1 87 ? 1.129 -3.983 -4.068 1.00 98.06 87 ARG A CA 1
ATOM 703 C C . ARG A 1 87 ? 1.184 -2.957 -5.199 1.00 98.06 87 ARG A C 1
ATOM 705 O O . ARG A 1 87 ? 0.148 -2.468 -5.647 1.00 98.06 87 ARG A O 1
ATOM 712 N N . HIS A 1 88 ? 2.389 -2.685 -5.686 1.00 96.75 88 HIS A N 1
ATOM 713 C CA . HIS A 1 88 ? 2.651 -1.892 -6.887 1.00 96.75 88 HIS A CA 1
ATOM 714 C C . HIS A 1 88 ? 3.685 -2.588 -7.774 1.00 96.75 88 HIS A C 1
ATOM 716 O O . HIS A 1 88 ? 4.444 -3.439 -7.309 1.00 96.75 88 HIS A O 1
ATOM 722 N N . CYS A 1 89 ? 3.676 -2.246 -9.061 1.00 97.31 89 CYS A N 1
ATOM 723 C CA . CYS A 1 89 ? 4.686 -2.720 -9.995 1.00 97.31 89 CYS A CA 1
ATOM 724 C C . CYS A 1 89 ? 5.908 -1.800 -9.946 1.00 97.31 89 CYS A C 1
ATOM 726 O O . CYS A 1 89 ? 5.758 -0.577 -9.968 1.00 97.31 89 CYS A O 1
ATOM 728 N N . VAL A 1 90 ? 7.097 -2.393 -9.905 1.00 96.38 90 VAL A N 1
ATOM 729 C CA . VAL A 1 90 ? 8.388 -1.716 -10.062 1.00 96.38 90 VAL A CA 1
ATOM 730 C C . VAL A 1 90 ? 9.181 -2.409 -11.160 1.00 96.38 90 VAL A C 1
ATOM 732 O O . VAL A 1 90 ? 9.073 -3.620 -11.317 1.00 96.38 90 VAL A O 1
ATOM 735 N N . VAL A 1 91 ? 9.974 -1.671 -11.928 1.00 96.12 91 VAL A N 1
ATOM 736 C CA . VAL A 1 91 ? 10.863 -2.284 -12.922 1.00 96.12 91 VAL A CA 1
ATOM 737 C C . VAL A 1 91 ? 12.129 -2.748 -12.210 1.00 96.12 91 VAL A C 1
ATOM 739 O O . VAL A 1 91 ? 12.759 -1.970 -11.496 1.00 96.12 91 VAL A O 1
ATOM 742 N N . ASN A 1 92 ? 12.489 -4.014 -12.384 1.00 96.25 92 ASN A N 1
ATOM 743 C CA . ASN A 1 92 ? 13.796 -4.514 -12.001 1.00 96.25 92 ASN A CA 1
ATOM 744 C C . ASN A 1 92 ? 14.794 -4.151 -13.113 1.00 96.25 92 ASN A C 1
ATOM 746 O O . ASN A 1 92 ? 14.619 -4.545 -14.264 1.00 96.25 92 ASN A O 1
ATOM 750 N N . HIS A 1 93 ? 15.819 -3.371 -12.770 1.00 94.06 93 HIS A N 1
ATOM 751 C CA . HIS A 1 93 ? 16.825 -2.893 -13.721 1.00 94.06 93 HIS A CA 1
ATOM 752 C C . HIS A 1 93 ? 17.818 -3.975 -14.170 1.00 94.06 93 HIS A C 1
ATOM 754 O O . HIS A 1 93 ? 18.491 -3.779 -15.173 1.00 94.06 93 HIS A O 1
ATOM 760 N N . GLU A 1 94 ? 17.910 -5.101 -13.459 1.00 95.31 94 GLU A N 1
ATOM 761 C CA . GLU A 1 94 ? 18.784 -6.223 -13.824 1.00 95.31 94 GLU A CA 1
ATOM 762 C C . GLU A 1 94 ? 18.109 -7.157 -14.832 1.00 95.31 94 GLU A C 1
ATOM 764 O O . GLU A 1 94 ? 18.749 -7.655 -15.753 1.00 95.31 94 GLU A O 1
ATOM 769 N N . THR A 1 95 ? 16.807 -7.397 -14.659 1.00 94.62 95 THR A N 1
ATOM 770 C CA . THR A 1 95 ? 16.036 -8.333 -15.493 1.00 94.62 95 THR A CA 1
ATOM 771 C C . THR A 1 95 ? 15.208 -7.640 -16.573 1.00 94.62 95 THR A C 1
ATOM 773 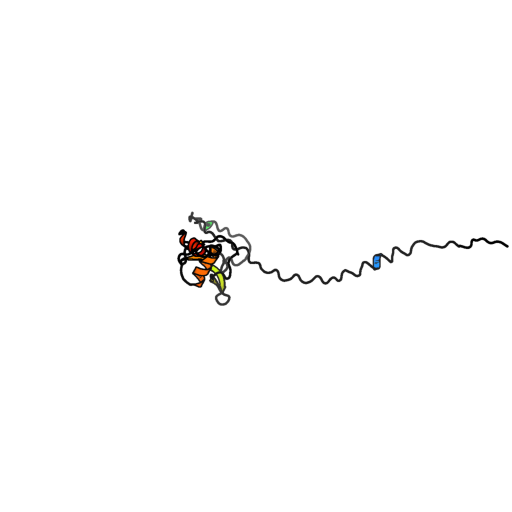O O . THR A 1 95 ? 14.610 -8.323 -17.400 1.00 94.62 95 THR A O 1
ATOM 776 N N . GLU A 1 96 ? 15.128 -6.305 -16.542 1.00 92.12 96 GLU A N 1
ATOM 777 C CA . GLU A 1 96 ? 14.237 -5.467 -17.361 1.00 92.12 96 GLU A CA 1
ATOM 778 C C . GLU A 1 96 ? 12.748 -5.859 -17.256 1.00 92.12 96 GLU A C 1
ATOM 780 O O . GLU A 1 96 ? 11.922 -5.500 -18.097 1.00 92.12 96 GLU A O 1
ATOM 785 N N . GLN A 1 97 ? 12.366 -6.582 -16.199 1.00 94.00 97 GLN A N 1
ATOM 786 C CA . GLN A 1 97 ? 11.001 -7.058 -15.978 1.00 94.00 97 GLN A CA 1
ATOM 787 C C . GLN A 1 97 ? 10.280 -6.232 -14.913 1.00 94.00 97 GLN A C 1
ATOM 789 O O . GLN A 1 97 ? 10.870 -5.729 -13.960 1.00 94.00 97 GLN A O 1
ATOM 794 N N . GLY A 1 98 ? 8.959 -6.112 -15.050 1.00 95.38 98 GLY A N 1
ATOM 795 C CA . GLY A 1 98 ? 8.118 -5.536 -14.008 1.00 95.38 98 GLY A CA 1
ATOM 796 C C . GLY A 1 98 ? 7.914 -6.552 -12.890 1.00 95.38 98 GLY A C 1
ATOM 797 O O . GLY A 1 98 ? 7.473 -7.667 -13.147 1.00 95.38 98 GLY A O 1
ATOM 798 N N . GLU A 1 99 ? 8.166 -6.184 -11.647 1.00 96.56 99 GLU A N 1
ATOM 799 C CA . GLU A 1 99 ? 7.984 -7.018 -10.464 1.00 96.56 99 GLU A CA 1
ATOM 800 C C . GLU A 1 99 ? 6.964 -6.396 -9.518 1.00 96.56 99 GLU A C 1
ATOM 802 O O . GLU A 1 99 ? 6.884 -5.179 -9.364 1.00 96.56 99 GLU A O 1
ATOM 807 N N . CYS A 1 100 ? 6.170 -7.238 -8.861 1.00 97.25 100 CYS A N 1
ATOM 808 C CA . CYS A 1 100 ? 5.173 -6.780 -7.904 1.00 97.25 100 CYS A CA 1
ATOM 809 C C . CYS A 1 100 ? 5.761 -6.758 -6.497 1.00 97.25 100 CYS A C 1
ATOM 811 O O . CYS A 1 100 ? 6.062 -7.812 -5.937 1.00 97.25 100 CYS A O 1
ATOM 813 N N . LYS A 1 101 ? 5.859 -5.569 -5.904 1.00 97.38 101 LYS A N 1
ATOM 814 C CA . LYS A 1 101 ? 6.322 -5.373 -4.525 1.00 97.38 101 LYS A CA 1
ATOM 815 C C . LYS A 1 101 ? 5.198 -4.843 -3.643 1.00 97.38 101 LYS A C 1
ATOM 817 O O . LYS A 1 101 ? 4.213 -4.291 -4.139 1.00 97.38 101 LYS A O 1
ATOM 822 N N . CYS A 1 102 ? 5.306 -5.071 -2.335 1.00 98.38 102 CYS A N 1
ATOM 823 C CA . CYS A 1 102 ? 4.380 -4.482 -1.370 1.00 98.38 102 CYS A CA 1
ATOM 824 C C . CYS A 1 102 ? 4.483 -2.959 -1.421 1.00 98.38 102 CYS A C 1
ATOM 826 O O . CYS A 1 102 ? 5.569 -2.434 -1.622 1.00 98.38 102 CYS A O 1
ATOM 828 N N . LEU A 1 103 ? 3.364 -2.261 -1.226 1.00 97.62 103 LEU A N 1
ATOM 829 C CA . LEU A 1 103 ? 3.378 -0.801 -1.142 1.00 97.62 103 LEU A CA 1
ATOM 830 C C . LEU A 1 103 ? 4.311 -0.335 -0.023 1.00 97.62 103 LEU A C 1
ATOM 832 O O . LEU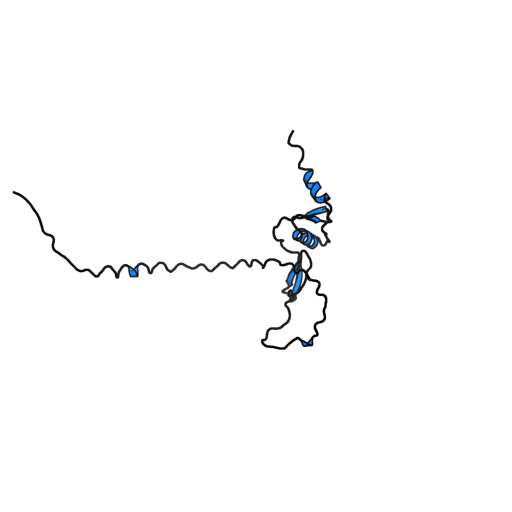 A 1 103 ? 4.195 -0.800 1.111 1.00 97.62 103 LEU A O 1
ATOM 836 N N . ASP A 1 104 ? 5.164 0.641 -0.316 1.00 96.44 104 ASP A N 1
ATOM 837 C CA . ASP A 1 104 ? 6.026 1.256 0.695 1.00 96.44 104 ASP A CA 1
ATOM 838 C C . ASP A 1 104 ? 5.206 2.036 1.724 1.00 96.44 104 ASP A C 1
ATOM 840 O O . ASP A 1 104 ? 5.435 1.919 2.926 1.00 96.44 104 ASP A O 1
ATOM 844 N N . HIS A 1 105 ? 4.198 2.774 1.259 1.00 96.06 105 HIS A N 1
ATOM 845 C CA . HIS A 1 105 ? 3.306 3.586 2.078 1.00 96.06 105 HIS A CA 1
ATOM 846 C C . HIS A 1 105 ? 1.911 3.670 1.448 1.00 96.06 105 HIS A C 1
ATOM 848 O O . HIS A 1 105 ? 1.745 3.564 0.231 1.00 96.06 105 HIS A O 1
ATOM 854 N N . CYS A 1 106 ? 0.895 3.880 2.283 1.00 97.19 106 CYS A N 1
ATOM 855 C CA . CYS A 1 106 ? -0.464 4.168 1.843 1.00 97.19 106 CYS A CA 1
ATOM 856 C C . CYS A 1 106 ? -0.798 5.645 2.045 1.00 97.19 106 CYS A C 1
ATOM 858 O O . CYS A 1 106 ? -0.240 6.327 2.903 1.00 97.19 106 CYS A O 1
ATOM 860 N N . LYS A 1 107 ? -1.761 6.149 1.266 1.00 95.94 107 LYS A N 1
ATOM 861 C CA . LYS A 1 107 ? -2.266 7.511 1.455 1.00 95.94 107 LYS A CA 1
ATOM 862 C C . LYS A 1 107 ? -2.901 7.634 2.851 1.00 95.94 107 LYS A C 1
ATOM 864 O O . LYS A 1 107 ? -3.801 6.838 3.151 1.00 95.94 107 LYS A O 1
ATOM 869 N N . PRO A 1 108 ? -2.520 8.638 3.662 1.00 94.06 108 PRO A N 1
ATOM 870 C CA . PRO A 1 108 ? -3.073 8.815 4.997 1.00 94.06 108 PRO A CA 1
ATOM 871 C C . PRO A 1 108 ? -4.527 9.275 4.882 1.00 94.06 108 PRO A C 1
ATOM 873 O O . PRO A 1 108 ? -4.824 10.412 4.521 1.00 94.06 108 PRO A O 1
ATOM 876 N N . HIS A 1 109 ? -5.451 8.356 5.128 1.00 95.50 109 HIS A N 1
ATOM 877 C CA . HIS A 1 109 ? -6.873 8.642 5.255 1.00 95.50 109 HIS A CA 1
ATOM 878 C C . HIS A 1 109 ? -7.475 7.673 6.263 1.00 95.50 109 HIS A C 1
ATOM 880 O O . HIS A 1 109 ? -7.090 6.503 6.303 1.00 95.50 109 HIS A O 1
ATOM 886 N N . TYR A 1 110 ? -8.414 8.160 7.068 1.00 95.00 110 TYR A N 1
ATOM 887 C CA . TYR A 1 110 ? -9.028 7.367 8.122 1.00 95.00 110 TYR A CA 1
ATOM 888 C C . TYR A 1 110 ? -10.395 6.855 7.669 1.00 95.00 110 TYR A C 1
ATOM 890 O O . TYR A 1 110 ? -11.354 7.615 7.548 1.00 95.00 110 TYR A O 1
ATOM 898 N N . LYS A 1 111 ? -10.454 5.561 7.359 1.00 94.62 111 LYS A N 1
ATOM 899 C CA . LYS A 1 111 ? -11.665 4.796 7.038 1.00 94.62 111 LYS A CA 1
ATOM 900 C C . LYS A 1 111 ? -11.471 3.386 7.602 1.00 94.62 111 LYS A C 1
ATOM 902 O O . LYS A 1 111 ? -11.103 2.491 6.838 1.00 94.62 111 LYS A O 1
ATOM 907 N N . PRO A 1 112 ? -11.594 3.220 8.928 1.00 93.44 112 PRO A N 1
ATOM 908 C CA . PRO A 1 112 ? -11.082 2.049 9.614 1.00 93.44 112 PRO A CA 1
ATOM 909 C C . PRO A 1 112 ? -11.793 0.769 9.174 1.00 93.44 112 PRO A C 1
ATOM 911 O O . PRO A 1 112 ? -12.994 0.773 8.913 1.00 93.44 112 PRO A O 1
ATOM 914 N N . VAL A 1 113 ? -11.039 -0.327 9.097 1.00 93.50 113 VAL A N 1
ATOM 915 C CA . VAL A 1 113 ? -11.550 -1.656 8.734 1.00 93.50 113 VAL A CA 1
ATOM 916 C C . VAL A 1 113 ? -11.027 -2.709 9.707 1.00 93.50 113 VAL A C 1
ATOM 918 O O . VAL A 1 113 ? -9.868 -2.653 10.122 1.00 93.50 113 VAL A O 1
ATOM 921 N N . CYS A 1 114 ? -11.874 -3.672 10.063 1.00 94.25 114 CYS A N 1
ATOM 922 C CA . CYS A 1 114 ? -11.486 -4.844 10.844 1.00 94.25 114 CYS A CA 1
ATOM 923 C C . CYS A 1 114 ? -10.891 -5.898 9.902 1.00 94.25 114 CYS A C 1
ATOM 925 O O . CYS A 1 114 ? -11.492 -6.234 8.882 1.00 94.25 114 CYS A O 1
ATOM 927 N N . GLY A 1 115 ? -9.692 -6.386 10.205 1.00 94.94 115 GLY A N 1
ATOM 928 C CA . GLY A 1 115 ? -9.052 -7.480 9.486 1.00 94.94 115 GLY A CA 1
ATOM 929 C C . GLY A 1 115 ? -9.457 -8.845 10.033 1.00 94.94 115 GLY A C 1
ATOM 930 O O . GLY A 1 115 ? -9.829 -8.985 11.195 1.00 94.94 115 GLY A O 1
ATOM 931 N N . SER A 1 116 ? -9.319 -9.879 9.204 1.00 94.31 116 SER A N 1
ATOM 932 C CA . SER A 1 116 ? -9.525 -11.279 9.594 1.00 94.31 116 SER A CA 1
ATOM 933 C C . SER A 1 116 ? -8.540 -11.798 10.636 1.00 94.31 116 SER A C 1
ATOM 935 O O . SER A 1 116 ? -8.734 -12.871 11.192 1.00 94.31 116 SER A O 1
ATOM 937 N N . ASP A 1 117 ? -7.483 -11.038 10.902 1.00 93.25 117 ASP A N 1
ATOM 938 C CA . ASP A 1 117 ? -6.532 -11.253 11.986 1.00 93.25 117 ASP A CA 1
ATOM 939 C C . ASP A 1 117 ? -6.956 -10.560 13.298 1.00 93.25 117 ASP A C 1
ATOM 941 O O . ASP A 1 117 ? -6.175 -10.500 14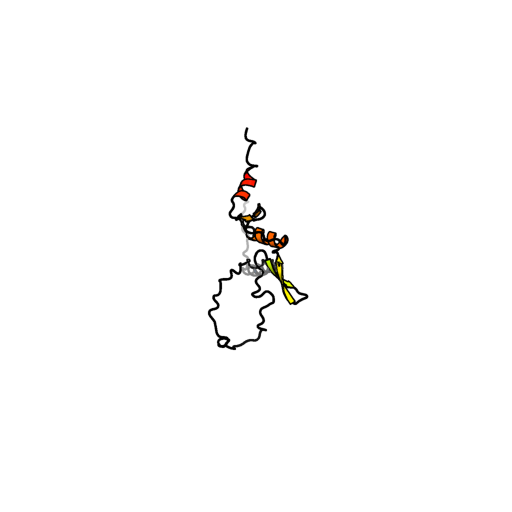.249 1.00 93.25 117 ASP A O 1
ATOM 945 N N . GLY A 1 118 ? -8.181 -10.022 13.356 1.00 91.44 118 GLY A N 1
ATOM 946 C CA . GLY A 1 118 ? -8.755 -9.367 14.531 1.00 91.44 118 GLY A CA 1
ATOM 947 C C . GLY A 1 118 ? -8.163 -7.989 14.830 1.00 91.44 118 GLY A C 1
ATOM 948 O O . GLY A 1 118 ? -8.345 -7.477 15.937 1.00 91.44 118 GLY A O 1
ATOM 949 N N . LYS A 1 119 ? -7.429 -7.390 13.882 1.00 91.88 119 LYS A N 1
ATOM 950 C CA . LYS A 1 119 ? -6.812 -6.066 14.034 1.00 91.88 119 LYS A CA 1
ATOM 951 C C . LYS A 1 119 ? -7.593 -4.989 13.301 1.00 91.88 119 LYS A C 1
ATOM 953 O O . LYS A 1 119 ? -8.126 -5.211 12.217 1.00 91.88 119 LYS A O 1
ATOM 958 N N . LEU A 1 120 ? -7.605 -3.789 13.877 1.00 92.81 120 LEU A N 1
ATOM 959 C CA . LEU A 1 120 ? -8.141 -2.605 13.220 1.00 92.81 120 LEU A CA 1
ATOM 960 C C . LEU A 1 120 ? -7.050 -1.929 12.383 1.00 92.81 120 LEU A C 1
ATOM 962 O O . LEU A 1 120 ? -5.979 -1.595 12.889 1.00 92.81 120 LEU A O 1
ATOM 966 N N . TYR A 1 121 ? -7.341 -1.689 11.110 1.00 94.62 121 TYR A N 1
ATOM 967 C CA . TYR A 1 121 ? -6.471 -0.959 10.193 1.00 94.62 121 TYR A CA 1
ATOM 968 C C . TYR A 1 121 ? -7.044 0.423 9.920 1.00 94.62 121 TYR A C 1
ATOM 970 O O . TYR A 1 121 ? -8.256 0.571 9.794 1.00 94.62 121 TYR A O 1
ATOM 978 N N . GLN A 1 122 ? -6.180 1.432 9.775 1.00 95.06 122 GLN A N 1
ATOM 979 C CA . GLN A 1 122 ? -6.610 2.819 9.542 1.00 95.06 122 GLN A CA 1
ATOM 980 C C . GLN A 1 122 ? -7.432 2.982 8.255 1.00 95.06 122 GLN A C 1
ATOM 982 O O . GLN A 1 122 ? -8.306 3.844 8.181 1.00 95.06 122 GLN A O 1
ATOM 987 N N . ASN A 1 123 ? -7.139 2.166 7.238 1.00 96.44 123 ASN A N 1
ATOM 988 C CA . ASN A 1 123 ? -7.874 2.096 5.982 1.00 96.44 123 ASN A CA 1
ATOM 989 C C . ASN A 1 123 ? -7.618 0.773 5.240 1.00 96.44 123 ASN A C 1
ATOM 991 O O . ASN A 1 123 ? -6.755 -0.020 5.621 1.00 96.44 123 ASN A O 1
ATOM 995 N N . HIS A 1 124 ? -8.354 0.551 4.145 1.00 96.69 124 HIS A N 1
ATOM 996 C CA . HIS A 1 124 ? -8.239 -0.656 3.317 1.00 96.69 124 HIS A CA 1
ATOM 997 C C . HIS A 1 124 ? -6.836 -0.865 2.713 1.00 96.69 124 HIS A C 1
ATOM 999 O O . HIS A 1 124 ? -6.405 -2.005 2.546 1.00 96.69 124 HIS A O 1
ATOM 1005 N N . CYS A 1 125 ? -6.114 0.214 2.383 1.00 97.94 125 CYS A N 1
ATOM 1006 C CA . CYS A 1 125 ? -4.776 0.112 1.805 1.00 97.94 125 CYS A CA 1
ATOM 1007 C C . CYS A 1 125 ? -3.801 -0.459 2.835 1.00 97.94 125 CYS A C 1
ATOM 1009 O O . CYS A 1 125 ? -3.079 -1.402 2.520 1.00 97.94 125 CYS A O 1
ATOM 1011 N N . GLU A 1 126 ? -3.841 0.045 4.072 1.00 98.19 126 GLU A N 1
ATOM 1012 C CA . GLU A 1 126 ? -2.996 -0.446 5.167 1.00 98.19 126 GLU A CA 1
ATOM 1013 C C . GLU A 1 126 ? -3.247 -1.924 5.476 1.00 98.19 126 GLU A C 1
ATOM 1015 O O . GLU A 1 126 ? -2.297 -2.682 5.670 1.00 98.19 126 GLU A O 1
ATOM 1020 N N . LEU A 1 127 ? -4.507 -2.371 5.439 1.00 97.81 127 LEU A N 1
ATOM 1021 C CA . LEU A 1 127 ? -4.843 -3.788 5.602 1.00 97.81 127 LEU A CA 1
ATOM 1022 C C . LEU A 1 127 ? -4.179 -4.649 4.521 1.00 97.81 127 LEU A C 1
ATOM 1024 O O . LEU A 1 127 ? -3.512 -5.640 4.824 1.00 97.81 127 LEU A O 1
ATOM 1028 N N . HIS A 1 128 ? -4.317 -4.272 3.248 1.00 98.38 128 HIS A N 1
ATOM 1029 C CA . HIS A 1 128 ? -3.726 -5.048 2.157 1.00 98.38 128 HIS A CA 1
ATOM 1030 C C . HIS A 1 128 ? -2.198 -4.957 2.116 1.00 98.38 128 HIS A C 1
ATOM 1032 O O . HIS A 1 128 ? -1.538 -5.944 1.789 1.00 98.38 128 HIS A O 1
ATOM 1038 N N . ARG A 1 129 ? -1.624 -3.808 2.483 1.00 98.25 129 ARG A N 1
ATOM 1039 C CA . ARG A 1 129 ? -0.178 -3.635 2.650 1.00 98.25 129 ARG A CA 1
ATOM 1040 C C . ARG A 1 129 ? 0.349 -4.563 3.743 1.00 98.25 129 ARG A C 1
ATOM 1042 O O . ARG A 1 129 ? 1.295 -5.305 3.498 1.00 98.25 129 ARG A O 1
ATOM 1049 N N . ALA A 1 130 ? -0.300 -4.599 4.906 1.00 98.06 130 ALA A N 1
ATOM 1050 C CA . ALA A 1 130 ? 0.060 -5.509 5.990 1.00 98.06 130 ALA A CA 1
ATOM 1051 C C . ALA A 1 130 ? -0.077 -6.983 5.582 1.00 98.06 130 ALA A C 1
ATOM 1053 O O . ALA A 1 130 ? 0.802 -7.786 5.886 1.00 98.06 130 ALA A O 1
ATOM 1054 N N . SER A 1 131 ? -1.134 -7.333 4.842 1.00 98.12 131 SER A N 1
ATOM 1055 C CA . SER A 1 131 ? -1.302 -8.670 4.262 1.00 98.12 131 SER A CA 1
ATOM 1056 C C . SER A 1 131 ? -0.142 -9.044 3.332 1.00 98.12 131 SER A C 1
ATOM 1058 O O . SER A 1 131 ? 0.370 -10.161 3.402 1.00 98.12 131 SER A O 1
ATOM 1060 N N . CYS A 1 132 ? 0.309 -8.104 2.494 1.00 98.31 132 CYS A N 1
ATOM 1061 C CA . CYS A 1 132 ? 1.460 -8.305 1.620 1.00 98.31 132 CYS A CA 1
ATOM 1062 C C . CYS A 1 132 ? 2.748 -8.530 2.417 1.00 98.31 132 CYS A C 1
ATOM 1064 O O . CYS A 1 132 ? 3.417 -9.539 2.211 1.00 98.31 132 CYS A O 1
ATOM 1066 N N . LEU A 1 133 ? 3.054 -7.635 3.361 1.00 97.81 133 LEU A N 1
ATOM 1067 C CA . LEU A 1 133 ? 4.283 -7.681 4.158 1.00 97.81 133 LEU A CA 1
ATOM 1068 C C . LEU A 1 133 ? 4.374 -8.932 5.038 1.00 97.81 133 LEU A C 1
ATOM 1070 O O . LEU A 1 133 ? 5.456 -9.472 5.232 1.00 97.81 133 LEU A O 1
ATOM 1074 N N . ARG A 1 134 ? 3.241 -9.412 5.560 1.00 97.06 134 ARG A N 1
ATOM 1075 C CA . ARG A 1 134 ? 3.190 -10.639 6.368 1.00 97.06 134 ARG A CA 1
ATOM 1076 C C . ARG A 1 134 ? 3.219 -11.923 5.541 1.00 97.06 134 ARG A C 1
ATOM 1078 O O . ARG A 1 134 ? 3.320 -12.993 6.131 1.00 97.06 134 ARG A O 1
ATOM 1085 N N . GLY A 1 135 ? 3.038 -11.848 4.221 1.00 96.25 135 GLY A N 1
ATOM 1086 C CA . GLY A 1 135 ? 2.862 -13.034 3.377 1.00 96.25 135 GLY A CA 1
ATOM 1087 C C . GLY A 1 135 ? 1.599 -13.844 3.705 1.00 96.25 135 GLY A C 1
ATOM 1088 O O . GLY A 1 135 ? 1.513 -15.015 3.352 1.00 96.25 135 GLY A O 1
ATOM 1089 N N . HIS A 1 136 ? 0.613 -13.242 4.380 1.00 95.81 136 HIS A N 1
ATOM 1090 C CA . HIS A 1 136 ? -0.615 -13.913 4.808 1.00 95.81 136 HIS A CA 1
ATOM 1091 C C . HIS A 1 136 ? -1.847 -13.127 4.366 1.00 95.81 136 HIS A C 1
ATOM 1093 O O . HIS A 1 136 ? -1.871 -11.898 4.453 1.00 95.81 136 HIS A O 1
ATOM 1099 N N . ARG A 1 137 ? -2.886 -13.821 3.892 1.00 95.69 137 ARG A N 1
ATOM 1100 C CA . ARG A 1 137 ? -4.101 -13.181 3.377 1.00 95.69 137 ARG A CA 1
ATOM 1101 C C . ARG A 1 137 ? -4.951 -12.644 4.527 1.00 95.69 137 ARG A C 1
ATOM 1103 O O . ARG A 1 137 ? -5.557 -13.421 5.253 1.00 95.69 137 ARG A O 1
ATOM 1110 N N . ILE A 1 138 ? -5.039 -11.321 4.637 1.00 96.31 138 ILE A N 1
ATOM 1111 C CA . ILE A 1 138 ? -5.933 -10.638 5.577 1.00 96.31 138 ILE A CA 1
ATOM 1112 C C . ILE A 1 138 ? -7.108 -10.097 4.770 1.00 96.31 138 ILE A C 1
ATOM 1114 O O . ILE A 1 138 ? -6.910 -9.383 3.783 1.00 96.31 138 ILE A O 1
ATOM 1118 N N . THR A 1 139 ? -8.327 -10.471 5.145 1.00 95.12 139 THR A N 1
ATOM 1119 C CA . THR A 1 139 ? -9.558 -9.966 4.525 1.00 95.12 139 THR A CA 1
ATOM 1120 C C . THR A 1 139 ? -10.257 -8.993 5.449 1.00 95.12 139 THR A C 1
ATOM 1122 O O . THR A 1 139 ? -10.098 -9.068 6.662 1.00 95.12 139 THR A O 1
ATOM 1125 N N . ILE A 1 140 ? -11.060 -8.097 4.884 1.00 94.44 140 ILE A N 1
ATOM 1126 C CA . ILE A 1 140 ? -11.942 -7.254 5.687 1.00 94.44 140 ILE A CA 1
ATOM 1127 C C . ILE A 1 140 ? -13.029 -8.148 6.291 1.00 94.44 140 ILE A C 1
ATOM 1129 O O . ILE A 1 140 ? -13.688 -8.898 5.571 1.00 94.44 140 ILE A O 1
ATOM 1133 N N . MET A 1 141 ? -13.189 -8.080 7.607 1.00 91.75 141 MET A N 1
ATOM 1134 C CA . MET A 1 141 ? -14.322 -8.642 8.327 1.00 91.75 141 MET A CA 1
ATOM 1135 C C . MET A 1 141 ? -15.349 -7.544 8.587 1.00 91.75 141 MET A C 1
ATOM 1137 O O . MET A 1 141 ? -15.000 -6.428 8.962 1.00 91.75 141 MET A O 1
ATOM 1141 N N . HIS A 1 142 ? -16.622 -7.894 8.424 1.00 81.38 142 HIS A N 1
ATOM 1142 C CA . HIS A 1 142 ? -17.756 -7.049 8.805 1.00 81.38 142 HIS A CA 1
ATOM 1143 C C . HIS A 1 142 ? -18.203 -7.292 10.258 1.00 81.38 142 HIS A C 1
ATOM 1145 O O . HIS A 1 142 ? -19.259 -6.821 10.658 1.00 81.38 142 HIS A O 1
ATOM 1151 N N . SER A 1 143 ? -17.422 -8.052 11.036 1.00 74.50 143 SER A N 1
ATOM 1152 C CA . SER A 1 143 ? -17.670 -8.224 12.468 1.00 74.50 143 SER A CA 1
ATOM 1153 C C . SER A 1 143 ? -17.313 -6.935 13.202 1.00 74.50 143 SER A C 1
ATOM 1155 O O . SER A 1 143 ? -16.231 -6.374 13.012 1.00 74.50 143 SER A O 1
ATOM 1157 N N . GLU A 1 144 ? -18.208 -6.498 14.077 1.00 69.00 144 GLU A N 1
ATOM 1158 C CA . GLU A 1 144 ? -18.015 -5.312 14.908 1.00 69.00 144 GLU A CA 1
ATOM 1159 C C . GLU A 1 144 ? -17.009 -5.554 16.061 1.00 69.00 144 GLU A C 1
ATOM 1161 O O . GLU A 1 144 ? -16.606 -4.627 16.761 1.00 69.00 144 GLU A O 1
ATOM 1166 N N . GLU A 1 145 ? -16.535 -6.791 16.258 1.00 69.44 145 GLU A N 1
ATOM 1167 C CA . GLU A 1 145 ? -15.685 -7.202 17.391 1.00 69.44 145 GLU A CA 1
ATOM 1168 C C . GLU A 1 145 ? -14.355 -6.439 17.499 1.00 69.44 145 GLU A C 1
ATOM 1170 O O . GLU A 1 145 ? -13.901 -6.150 18.611 1.00 69.44 145 GLU A O 1
ATOM 1175 N N . CYS A 1 146 ? -13.737 -6.049 16.375 1.00 76.62 146 CYS A N 1
ATOM 1176 C CA . CYS A 1 146 ? -12.516 -5.233 16.403 1.00 76.62 146 CYS A CA 1
ATOM 1177 C C . CYS A 1 146 ? -12.743 -3.855 17.046 1.00 76.62 146 CYS A C 1
ATOM 1179 O O . CYS A 1 146 ? -11.821 -3.294 17.639 1.00 76.62 146 CYS A O 1
ATOM 1181 N N . PHE A 1 147 ? -13.949 -3.291 16.922 1.00 68.56 147 PHE A N 1
ATOM 1182 C CA . PHE A 1 147 ? -14.254 -1.935 17.383 1.00 68.56 147 PHE A CA 1
ATOM 1183 C C . PHE A 1 147 ? -14.542 -1.869 18.888 1.00 68.56 147 PHE A C 1
ATOM 1185 O O . PHE A 1 147 ? -14.401 -0.805 19.494 1.00 68.56 147 PHE A O 1
ATOM 1192 N N . TYR A 1 148 ? -14.898 -2.994 19.515 1.00 66.88 148 TYR A N 1
ATOM 1193 C CA . TYR A 1 148 ? -15.179 -3.058 20.952 1.00 66.88 148 TYR A CA 1
ATOM 1194 C C . TYR A 1 148 ? -13.932 -3.299 21.808 1.00 66.88 148 TYR A C 1
ATOM 1196 O O . TYR A 1 148 ? -13.885 -2.831 22.944 1.00 66.88 148 TYR A O 1
ATOM 1204 N N . LYS A 1 149 ? -12.873 -3.915 21.260 1.00 60.66 149 LYS A N 1
ATOM 1205 C CA . LYS A 1 149 ? -11.604 -4.127 21.989 1.00 60.66 149 LYS A CA 1
ATOM 1206 C C . LYS A 1 149 ? -10.850 -2.838 22.349 1.00 60.66 149 LYS A C 1
ATOM 1208 O O . LYS A 1 149 ? -9.956 -2.883 23.185 1.00 60.66 149 LYS A O 1
ATOM 1213 N N . GLY A 1 150 ? -11.206 -1.701 21.745 1.00 55.16 150 GLY A N 1
ATOM 1214 C CA . GLY A 1 150 ? -10.679 -0.378 22.105 1.00 55.16 150 GLY A CA 1
ATOM 1215 C C . GLY A 1 150 ? -11.541 0.405 23.102 1.00 55.16 150 GLY A C 1
ATOM 1216 O O . GLY A 1 150 ? -11.091 1.427 23.604 1.00 55.16 150 GLY A O 1
ATOM 1217 N N . LYS A 1 151 ? -12.771 -0.046 23.398 1.00 53.25 151 LYS A N 1
ATOM 1218 C CA . LYS A 1 151 ? -13.666 0.629 24.356 1.00 53.25 151 LYS A CA 1
ATOM 1219 C C . LYS A 1 151 ? -13.510 0.138 25.793 1.00 53.25 151 LYS A C 1
ATOM 1221 O O . LYS A 1 151 ? -13.916 0.849 26.700 1.00 53.25 151 LYS A O 1
ATOM 1226 N N . SER A 1 152 ? -12.861 -1.001 26.027 1.00 53.66 152 SER A N 1
ATOM 1227 C CA . SER A 1 152 ? -12.564 -1.476 27.387 1.00 53.66 152 SER A CA 1
ATOM 1228 C C . SER A 1 152 ? -11.462 -0.680 28.103 1.00 53.66 152 SER A C 1
ATOM 1230 O O . SER A 1 152 ? -11.110 -1.032 29.222 1.00 53.66 152 SER A O 1
ATOM 1232 N N . SER A 1 153 ? -10.905 0.376 27.488 1.00 57.16 153 SER A N 1
ATOM 1233 C CA . SER A 1 153 ? -10.051 1.357 28.181 1.00 57.16 153 SER A CA 1
ATOM 1234 C C . SER A 1 153 ? -10.710 2.731 28.350 1.00 57.16 153 SER A C 1
ATOM 1236 O O . SER A 1 153 ? -10.060 3.660 28.826 1.00 57.16 153 SER A O 1
ATOM 1238 N N . CYS A 1 154 ? -11.976 2.882 27.961 1.00 55.62 154 CYS A N 1
ATOM 1239 C CA . CYS A 1 154 ? -12.781 4.036 28.339 1.00 55.62 154 CYS A CA 1
ATOM 1240 C C . CYS A 1 154 ? -13.779 3.598 29.407 1.00 55.62 154 CYS A C 1
ATOM 1242 O O . CYS A 1 154 ? -14.976 3.621 29.153 1.00 55.62 154 CYS A O 1
ATOM 1244 N N . ASP A 1 155 ? -13.287 3.171 30.573 1.00 60.16 155 ASP A N 1
ATOM 1245 C CA . ASP A 1 155 ? -14.099 3.219 31.786 1.00 60.16 155 ASP A CA 1
ATOM 1246 C C . ASP A 1 155 ? -13.247 3.210 33.071 1.00 60.16 155 ASP A C 1
ATOM 1248 O O . ASP A 1 155 ? -12.244 2.506 33.160 1.00 60.16 155 ASP A O 1
ATOM 1252 N N . LEU A 1 156 ? -13.692 4.011 34.048 1.00 55.56 156 LEU A N 1
ATOM 1253 C CA . LEU A 1 156 ? -13.193 4.211 35.424 1.00 55.56 156 LEU A CA 1
ATOM 1254 C C . LEU A 1 156 ? -11.925 5.068 35.675 1.00 55.56 156 LEU A C 1
ATOM 1256 O O . LEU A 1 156 ? -10.941 4.624 36.261 1.00 55.56 156 LEU A O 1
ATOM 1260 N N . SER A 1 157 ? -11.997 6.374 35.404 1.00 49.34 157 SER A N 1
ATOM 1261 C CA . SER A 1 157 ? -11.322 7.379 36.268 1.00 49.34 157 SER A CA 1
ATOM 1262 C C . SER A 1 157 ? -12.212 8.586 36.596 1.00 49.34 157 SER A C 1
ATOM 1264 O O . SER A 1 157 ? -11.727 9.648 36.967 1.00 49.34 157 SER A O 1
ATOM 1266 N N . LEU A 1 158 ? -13.532 8.417 36.477 1.00 55.06 158 LEU A N 1
ATOM 1267 C CA . LEU A 1 158 ? -14.531 9.335 37.024 1.00 55.06 158 LEU A CA 1
ATOM 1268 C C . LEU A 1 158 ? -15.300 8.613 38.134 1.00 55.06 158 LEU A C 1
ATOM 1270 O O . LEU A 1 158 ? -16.433 8.193 37.926 1.00 55.06 158 LEU A O 1
ATOM 1274 N N . MET A 1 159 ? -14.649 8.442 39.283 1.00 49.12 159 MET A N 1
ATOM 1275 C CA . MET A 1 159 ? -15.267 8.294 40.604 1.00 49.12 159 MET A CA 1
ATOM 1276 C C . MET A 1 159 ? -14.352 8.958 41.624 1.00 49.12 159 MET A C 1
ATOM 1278 O O . MET A 1 159 ? -13.134 8.677 41.565 1.00 49.12 159 MET A O 1
#

pLDDT: mean 70.6, std 22.25, range [29.83, 98.38]

Mean predicted aligned error: 19.84 Å

Organism: Larimichthys crocea (NCBI:txid215358)

Solvent-accessible surface area (backbone atoms only — not comparable to full-atom values): 10996 Å² total; per-residue (Å²): 134,84,88,84,90,87,88,79,80,89,82,78,80,86,89,82,68,77,76,64,62,67,71,70,76,73,80,78,82,83,69,80,78,71,78,78,72,77,75,76,80,71,70,75,79,87,70,80,83,72,75,70,82,74,71,83,73,84,74,70,85,82,75,70,75,88,78,91,79,96,65,85,88,62,77,52,57,51,55,92,56,84,52,62,78,25,33,39,63,44,75,39,88,89,77,68,39,41,41,72,40,59,48,92,75,64,82,94,55,86,53,71,40,24,30,67,83,65,42,74,26,55,19,70,53,51,40,25,23,51,19,46,75,69,75,44,94,50,45,83,41,91,60,67,66,44,68,52,74,68,48,81,76,73,73,86,87,86,124

Radius of gyration: 36.88 Å; Cα contacts (8 Å, |Δi|>4): 127; chains: 1; bounding box: 40×118×80 Å